Protein AF-A0A534JG27-F1 (afdb_monomer_lite)

Structure (mmCIF, N/CA/C/O backbone):
data_AF-A0A534JG27-F1
#
_entry.id   AF-A0A534JG27-F1
#
loop_
_atom_site.group_PDB
_atom_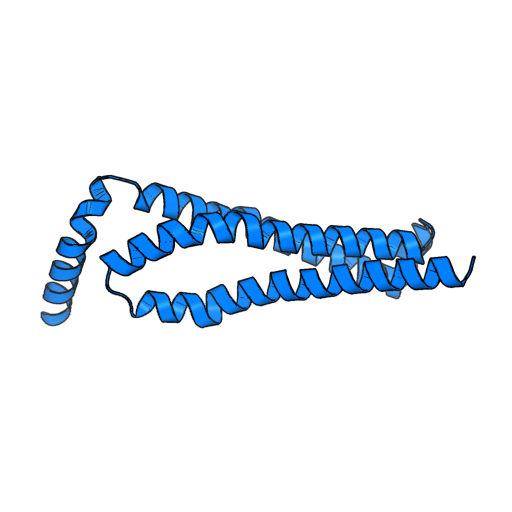site.id
_atom_site.type_symbol
_atom_site.label_atom_id
_atom_site.label_alt_id
_atom_site.label_comp_id
_atom_site.label_asym_id
_atom_site.label_entity_id
_atom_site.label_seq_id
_atom_site.pdbx_PDB_ins_code
_atom_site.Cartn_x
_atom_site.Cartn_y
_atom_site.Cartn_z
_atom_site.occupancy
_atom_site.B_iso_or_equiv
_atom_site.auth_seq_id
_atom_site.auth_comp_id
_atom_site.auth_asym_id
_atom_site.auth_atom_id
_atom_site.pdbx_PDB_model_num
ATOM 1 N N . MET A 1 1 ? 14.577 -19.172 -27.204 1.00 59.44 1 MET A N 1
ATOM 2 C CA . MET A 1 1 ? 14.878 -18.089 -26.232 1.00 59.44 1 MET A CA 1
ATOM 3 C C . MET A 1 1 ? 13.820 -16.982 -26.207 1.00 59.44 1 MET A C 1
ATOM 5 O O . MET A 1 1 ? 13.526 -16.505 -25.123 1.00 59.44 1 MET A O 1
ATOM 9 N N . VAL A 1 2 ? 13.202 -16.617 -27.341 1.00 63.44 2 VAL A N 1
ATOM 10 C CA . VAL A 1 2 ? 12.158 -15.565 -27.422 1.00 63.44 2 VAL A CA 1
ATOM 11 C C . VAL A 1 2 ? 10.860 -15.921 -26.670 1.00 63.44 2 VAL A C 1
ATOM 13 O O . VAL A 1 2 ? 10.262 -15.069 -26.019 1.00 63.44 2 VAL A O 1
ATOM 16 N N . GLU A 1 3 ? 10.436 -17.186 -26.690 1.00 66.19 3 GLU A N 1
ATOM 17 C CA . GLU A 1 3 ? 9.209 -17.620 -25.996 1.00 66.19 3 GLU A CA 1
ATOM 18 C C . GLU A 1 3 ? 9.341 -17.564 -24.470 1.00 66.19 3 GLU A C 1
ATOM 20 O O . GLU A 1 3 ? 8.463 -17.044 -23.783 1.00 66.19 3 GLU A O 1
ATOM 25 N N . ALA A 1 4 ? 10.479 -18.018 -23.934 1.00 69.88 4 ALA A N 1
ATOM 26 C CA . ALA A 1 4 ? 10.761 -17.950 -22.502 1.00 69.88 4 ALA A CA 1
ATOM 27 C C . ALA A 1 4 ? 10.754 -16.497 -21.997 1.00 69.88 4 ALA A C 1
ATOM 29 O O . ALA A 1 4 ? 10.222 -16.228 -20.920 1.00 69.88 4 ALA A O 1
ATOM 30 N N . SER A 1 5 ? 11.263 -15.543 -22.789 1.00 81.31 5 SER A N 1
ATOM 31 C CA . SER A 1 5 ? 11.246 -14.132 -22.395 1.00 81.31 5 SER A CA 1
ATOM 32 C C . SER A 1 5 ? 9.863 -13.493 -22.401 1.00 81.31 5 SER A C 1
ATOM 34 O O . SER A 1 5 ? 9.566 -12.641 -21.557 1.00 81.31 5 SER A O 1
ATOM 36 N N . LEU A 1 6 ? 8.989 -13.935 -23.306 1.00 85.12 6 LEU A N 1
ATOM 37 C CA . LEU A 1 6 ? 7.594 -13.501 -23.335 1.00 85.12 6 LEU A CA 1
ATOM 38 C C . LEU A 1 6 ? 6.825 -14.020 -22.117 1.00 85.12 6 LEU A C 1
ATOM 40 O O . LEU A 1 6 ? 6.124 -13.244 -21.468 1.00 85.12 6 LEU A O 1
ATOM 44 N N . ILE A 1 7 ? 7.007 -15.295 -21.760 1.00 91.00 7 ILE A N 1
ATOM 45 C CA . ILE A 1 7 ? 6.349 -15.907 -20.597 1.00 91.00 7 ILE A CA 1
ATOM 46 C C . ILE A 1 7 ? 6.784 -15.210 -19.304 1.00 91.00 7 ILE A C 1
ATOM 48 O O . ILE A 1 7 ? 5.934 -14.819 -18.507 1.00 91.00 7 ILE A O 1
ATOM 52 N N . ILE A 1 8 ? 8.088 -14.984 -19.110 1.00 90.75 8 ILE A N 1
ATOM 53 C CA . ILE A 1 8 ? 8.602 -14.310 -17.907 1.00 90.75 8 ILE A CA 1
ATOM 54 C C . ILE A 1 8 ? 8.038 -12.889 -17.798 1.00 90.75 8 ILE A C 1
ATOM 56 O O . ILE A 1 8 ? 7.526 -12.502 -16.747 1.00 90.75 8 ILE A O 1
ATOM 60 N N . THR A 1 9 ? 8.059 -12.127 -18.895 1.00 91.56 9 THR A N 1
ATOM 61 C CA . THR A 1 9 ? 7.503 -10.766 -18.927 1.00 91.56 9 THR A CA 1
ATOM 62 C C . THR A 1 9 ? 6.013 -10.760 -18.589 1.00 91.56 9 THR A C 1
ATOM 64 O O . THR A 1 9 ? 5.558 -9.908 -17.825 1.00 91.56 9 THR A O 1
ATOM 67 N N . LEU A 1 10 ? 5.249 -11.710 -19.135 1.00 94.38 10 LEU A N 1
ATOM 68 C CA . LEU A 1 10 ? 3.819 -11.843 -18.872 1.00 94.38 10 LEU A CA 1
ATOM 69 C C . LEU A 1 10 ? 3.547 -12.144 -17.395 1.00 94.38 10 LEU A C 1
ATOM 71 O O . LEU A 1 10 ? 2.702 -11.489 -16.791 1.00 94.38 10 LEU A O 1
ATOM 75 N N . VAL A 1 11 ? 4.288 -13.083 -16.804 1.00 95.81 11 VAL A N 1
ATOM 76 C CA . VAL A 1 11 ? 4.149 -13.463 -15.391 1.00 95.81 11 VAL A CA 1
ATOM 77 C C . VAL A 1 11 ? 4.473 -12.288 -14.467 1.00 95.81 11 VAL A C 1
ATOM 79 O O . VAL A 1 11 ? 3.691 -11.978 -13.569 1.00 95.81 11 VAL A O 1
ATOM 82 N N . LEU A 1 12 ? 5.585 -11.586 -14.709 1.00 95.62 12 LEU A N 1
ATOM 83 C CA . LEU A 1 12 ? 5.978 -10.423 -13.907 1.00 95.62 12 LEU A CA 1
ATOM 84 C C . LEU A 1 12 ? 4.943 -9.294 -14.002 1.00 95.62 12 LEU A C 1
ATOM 86 O O . LEU A 1 12 ? 4.576 -8.707 -12.984 1.00 95.62 12 LEU A O 1
ATOM 90 N N . ARG A 1 13 ? 4.422 -9.022 -15.207 1.00 95.88 13 ARG A N 1
ATOM 91 C CA . ARG A 1 13 ? 3.341 -8.045 -15.416 1.00 95.88 13 ARG A CA 1
ATOM 92 C C . ARG A 1 13 ? 2.068 -8.448 -14.691 1.00 95.88 13 ARG A C 1
ATOM 94 O O . ARG A 1 13 ? 1.483 -7.616 -14.004 1.00 95.88 13 ARG A O 1
ATOM 101 N N . PHE A 1 14 ? 1.656 -9.704 -14.835 1.00 97.69 14 PHE A N 1
ATOM 102 C CA . PHE A 1 14 ? 0.458 -10.225 -14.194 1.00 97.69 14 PHE A CA 1
ATOM 103 C C . PHE A 1 14 ? 0.528 -10.029 -12.680 1.00 97.69 14 PHE A C 1
ATOM 105 O O . PHE A 1 14 ? -0.361 -9.402 -12.108 1.00 97.69 14 PHE A O 1
ATOM 112 N N . PHE A 1 15 ? 1.612 -10.469 -12.037 1.00 98.19 15 PHE A N 1
ATOM 113 C CA . PHE A 1 15 ? 1.751 -10.311 -10.594 1.00 98.19 15 PHE A CA 1
ATOM 114 C C . PHE A 1 15 ? 1.865 -8.847 -10.165 1.00 98.19 15 PHE A C 1
ATOM 116 O O . PHE A 1 15 ? 1.186 -8.458 -9.217 1.00 98.19 15 PHE A O 1
ATOM 123 N N . HIS A 1 16 ? 2.639 -8.014 -10.868 1.00 97.69 16 HIS A N 1
ATOM 124 C CA . HIS A 1 16 ? 2.716 -6.582 -10.564 1.00 97.69 16 HIS A CA 1
ATOM 125 C C . HIS A 1 16 ? 1.326 -5.924 -10.563 1.00 97.69 16 HIS A C 1
ATOM 127 O O . HIS A 1 16 ? 0.971 -5.221 -9.618 1.00 97.69 16 HIS A O 1
ATOM 133 N N . ILE A 1 17 ? 0.513 -6.205 -11.586 1.00 97.94 17 ILE A N 1
ATOM 134 C CA . ILE A 1 17 ? -0.834 -5.641 -11.729 1.00 97.94 17 ILE A CA 1
ATOM 135 C C . ILE A 1 17 ? -1.783 -6.206 -10.670 1.00 97.94 17 ILE A C 1
ATOM 137 O O . ILE A 1 17 ? -2.482 -5.440 -10.012 1.00 97.94 17 ILE A O 1
ATOM 141 N N . VAL A 1 18 ? -1.806 -7.526 -10.470 1.00 98.44 18 VAL A N 1
ATOM 142 C CA . VAL A 1 18 ? -2.705 -8.176 -9.501 1.00 98.44 18 VAL A CA 1
ATOM 143 C C . VAL A 1 18 ? -2.424 -7.695 -8.080 1.00 98.44 18 VAL A C 1
ATOM 145 O O . VAL A 1 18 ? -3.360 -7.346 -7.359 1.00 98.44 18 VAL A O 1
ATOM 148 N N . PHE A 1 19 ? -1.154 -7.609 -7.680 1.00 98.56 19 PHE A N 1
ATOM 149 C CA . PHE A 1 19 ? -0.802 -7.067 -6.370 1.00 98.56 19 PHE A CA 1
ATOM 150 C C . PHE A 1 19 ? -1.097 -5.568 -6.270 1.00 98.56 19 PHE A C 1
ATOM 152 O O . PHE A 1 19 ? -1.566 -5.127 -5.220 1.00 98.56 19 PHE A O 1
ATOM 159 N N . GLY A 1 20 ? -0.927 -4.804 -7.355 1.00 98.06 20 GLY A N 1
ATOM 160 C CA . GLY A 1 20 ? -1.295 -3.388 -7.390 1.00 98.06 20 GLY A CA 1
ATOM 161 C C . GLY A 1 20 ? -2.795 -3.175 -7.174 1.00 98.06 20 GLY A C 1
ATOM 162 O O . GLY A 1 20 ? -3.198 -2.340 -6.362 1.00 98.06 20 GLY A O 1
ATOM 163 N N . ILE A 1 21 ? -3.628 -3.990 -7.829 1.00 98.31 21 ILE A N 1
ATOM 164 C CA . ILE A 1 21 ? -5.083 -4.012 -7.625 1.00 98.31 21 ILE A CA 1
ATOM 165 C C . ILE A 1 21 ? -5.411 -4.408 -6.185 1.00 98.31 21 ILE A C 1
ATOM 167 O O . ILE A 1 21 ? -6.239 -3.758 -5.553 1.00 98.31 21 ILE A O 1
ATOM 171 N N . ALA A 1 22 ? -4.762 -5.440 -5.643 1.00 98.12 22 ALA A N 1
ATOM 172 C CA . ALA A 1 22 ? -4.980 -5.877 -4.267 1.00 98.12 22 ALA A CA 1
ATOM 173 C C . ALA A 1 22 ? -4.627 -4.785 -3.245 1.00 98.12 22 ALA A C 1
ATOM 175 O O . ALA A 1 22 ? -5.392 -4.558 -2.307 1.00 98.12 22 ALA A O 1
ATOM 176 N N . TRP A 1 23 ? -3.507 -4.085 -3.443 1.00 98.06 23 TRP A N 1
ATOM 177 C CA . TRP A 1 23 ? -3.049 -3.019 -2.559 1.00 98.06 23 TRP A CA 1
ATOM 178 C C . TRP A 1 23 ? -4.010 -1.827 -2.579 1.00 98.06 23 TRP A C 1
ATOM 180 O O . TRP A 1 23 ? -4.594 -1.485 -1.547 1.00 98.06 23 TRP A O 1
ATOM 190 N N . ILE A 1 24 ? -4.228 -1.220 -3.750 1.00 97.06 24 ILE A N 1
ATOM 191 C CA . ILE A 1 24 ? -5.104 -0.046 -3.876 1.00 97.06 24 ILE A CA 1
ATOM 192 C C . ILE A 1 24 ? -6.557 -0.417 -3.567 1.00 97.06 24 ILE A C 1
ATOM 194 O O . ILE A 1 24 ? -7.251 0.319 -2.865 1.00 97.06 24 ILE A O 1
ATOM 198 N N . GLY A 1 25 ? -7.009 -1.587 -4.013 1.00 97.31 25 GLY A N 1
ATOM 199 C CA . GLY A 1 25 ? -8.344 -2.108 -3.739 1.00 97.31 25 GLY A CA 1
ATOM 200 C C . GLY A 1 25 ? -8.612 -2.272 -2.246 1.00 97.31 25 GLY A C 1
ATOM 201 O O . GLY A 1 25 ? -9.664 -1.849 -1.771 1.00 97.31 25 GLY A O 1
ATOM 202 N N . ALA A 1 26 ? -7.656 -2.794 -1.474 1.00 95.75 26 ALA A N 1
ATOM 203 C CA . ALA A 1 26 ? -7.800 -2.911 -0.026 1.00 95.75 26 ALA A CA 1
ATOM 204 C C . ALA A 1 26 ? -7.849 -1.547 0.680 1.00 95.75 26 ALA A C 1
ATOM 206 O O . ALA A 1 26 ? -8.654 -1.369 1.597 1.00 95.75 26 ALA A O 1
ATOM 207 N N . VAL A 1 27 ? -7.059 -0.562 0.231 1.00 95.12 27 VAL A N 1
ATOM 208 C CA . VAL A 1 27 ? -7.134 0.817 0.750 1.00 95.12 27 VAL A CA 1
ATOM 209 C C . VAL A 1 27 ? -8.518 1.415 0.484 1.00 95.12 27 VAL A C 1
ATOM 211 O O . VAL A 1 27 ? -9.177 1.906 1.405 1.00 95.12 27 VAL A O 1
ATOM 214 N N . MET A 1 28 ? -8.991 1.326 -0.761 1.00 96.38 28 MET A N 1
ATOM 215 C CA . MET A 1 28 ? -10.287 1.873 -1.164 1.00 96.38 28 MET A CA 1
ATOM 216 C C . MET A 1 28 ? -11.451 1.158 -0.480 1.00 96.38 28 MET A C 1
ATOM 218 O O . MET A 1 28 ? -12.397 1.811 -0.043 1.00 96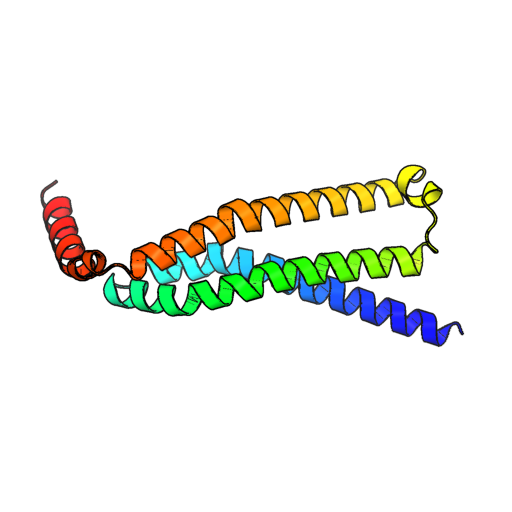.38 28 MET A O 1
ATOM 222 N N . TYR A 1 29 ? -11.373 -0.160 -0.306 1.00 95.62 29 TYR A N 1
ATOM 223 C CA . TYR A 1 29 ? -12.348 -0.926 0.462 1.00 95.62 29 TYR A CA 1
ATOM 224 C C . TYR A 1 29 ? -12.358 -0.512 1.940 1.00 95.62 29 TYR A C 1
ATOM 226 O O . TYR A 1 29 ? -13.427 -0.297 2.516 1.00 95.62 29 TYR A O 1
ATOM 234 N N . GLY A 1 30 ? -11.183 -0.326 2.548 1.00 93.12 30 GLY A N 1
ATOM 235 C CA . GLY A 1 30 ? -11.047 0.119 3.934 1.00 93.12 30 GLY A CA 1
ATOM 236 C C . GLY A 1 30 ? -11.718 1.472 4.191 1.00 93.12 30 GLY A C 1
ATOM 237 O O . GLY A 1 30 ? -12.540 1.613 5.100 1.00 93.12 30 GLY A O 1
ATOM 238 N N . VAL A 1 31 ? -11.416 2.471 3.360 1.00 91.12 31 VAL A N 1
ATOM 239 C CA . VAL A 1 31 ? -11.941 3.838 3.524 1.00 91.12 31 VAL A CA 1
ATOM 240 C C . VAL A 1 31 ? -13.379 3.966 3.010 1.00 91.12 31 VAL A C 1
ATOM 242 O O . VAL A 1 31 ? -14.207 4.646 3.619 1.00 91.12 31 VAL A O 1
ATOM 245 N N . GLY A 1 32 ? -13.683 3.315 1.889 1.00 93.50 32 GLY A N 1
ATOM 246 C CA . GLY A 1 32 ? -14.957 3.410 1.187 1.00 93.50 32 GLY A CA 1
ATOM 247 C C . GLY A 1 32 ? -16.065 2.575 1.821 1.00 93.50 32 GLY A C 1
ATOM 248 O O . GLY A 1 32 ? -17.179 3.063 2.010 1.00 93.50 32 GLY A O 1
ATOM 249 N N . VAL A 1 33 ? -15.773 1.332 2.187 1.00 95.06 33 VAL A N 1
ATOM 250 C CA . VAL A 1 33 ? -16.793 0.367 2.614 1.00 95.06 33 VAL A CA 1
ATOM 251 C C . VAL A 1 33 ? -16.681 0.097 4.106 1.00 95.06 33 VAL A C 1
ATOM 253 O O . VAL A 1 33 ? -17.620 0.373 4.855 1.00 95.06 33 VAL A O 1
ATOM 256 N N . MET A 1 34 ? -15.518 -0.373 4.558 1.00 93.69 34 MET A N 1
ATOM 257 C CA . MET A 1 34 ? -15.326 -0.847 5.930 1.00 93.69 34 MET A CA 1
ATOM 258 C C . MET A 1 34 ? -15.594 0.254 6.960 1.00 93.69 34 MET A C 1
ATOM 260 O O . MET A 1 34 ? -16.357 0.043 7.900 1.00 93.69 34 MET A O 1
ATOM 264 N N . ARG A 1 35 ? -15.055 1.464 6.755 1.00 91.12 35 ARG A N 1
ATOM 265 C CA . ARG A 1 35 ? -15.302 2.610 7.647 1.00 91.12 35 ARG A CA 1
ATOM 266 C C . ARG A 1 35 ? -16.796 2.903 7.831 1.00 91.12 35 ARG A C 1
ATOM 268 O O . ARG A 1 35 ? -17.237 3.169 8.947 1.00 91.12 35 ARG A O 1
ATOM 275 N N . ARG A 1 36 ? -17.576 2.857 6.745 1.00 92.38 36 ARG A N 1
ATOM 276 C CA . ARG A 1 36 ? -19.025 3.114 6.776 1.00 92.38 36 ARG A CA 1
ATOM 277 C C . ARG A 1 36 ? -19.781 1.979 7.464 1.00 92.38 36 ARG A C 1
ATOM 279 O O . ARG A 1 36 ? -20.689 2.252 8.242 1.00 92.38 36 ARG A O 1
ATOM 286 N N . ALA A 1 37 ? -19.399 0.731 7.197 1.00 93.38 37 ALA A N 1
ATOM 287 C CA . ALA A 1 37 ? -20.010 -0.444 7.811 1.00 93.38 37 ALA A CA 1
ATOM 288 C C . ALA 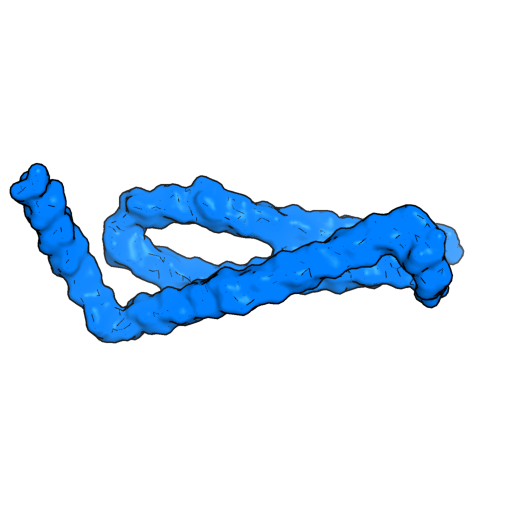A 1 37 ? -19.771 -0.480 9.329 1.00 93.38 37 ALA A C 1
ATOM 290 O O . ALA A 1 37 ? -20.727 -0.571 10.096 1.00 93.38 37 ALA A O 1
ATOM 291 N N . LEU A 1 38 ? -18.519 -0.301 9.767 1.00 92.06 38 LEU A N 1
ATOM 292 C CA . LEU A 1 38 ? -18.158 -0.254 11.188 1.00 92.06 38 LEU A CA 1
ATOM 293 C C . LEU A 1 38 ? -18.896 0.869 11.923 1.00 92.06 38 LEU A C 1
ATOM 295 O O . LEU A 1 38 ? -19.343 0.671 13.049 1.00 92.06 38 LEU A O 1
ATOM 299 N N . GLY A 1 39 ? -19.080 2.027 11.278 1.00 89.25 39 GLY A N 1
ATOM 300 C CA . GLY A 1 39 ? -19.799 3.169 11.845 1.00 89.25 39 GLY A CA 1
ATOM 301 C C . GLY A 1 39 ? -21.250 2.878 12.248 1.00 89.25 39 GLY A C 1
ATOM 302 O O . GLY A 1 39 ? -21.764 3.550 13.140 1.00 89.25 39 GLY A O 1
ATOM 303 N N . LYS A 1 40 ? -21.886 1.865 11.644 1.00 90.88 40 LYS A N 1
ATOM 304 C CA . LYS A 1 40 ? -23.270 1.456 11.934 1.00 90.88 40 LYS A CA 1
ATOM 305 C C . LYS A 1 40 ? -23.384 0.377 13.016 1.00 90.88 40 LYS A C 1
ATOM 307 O O . LYS A 1 40 ? -24.487 0.104 13.472 1.00 90.88 40 LYS A O 1
ATOM 312 N N . MET A 1 41 ? -22.273 -0.239 13.416 1.00 89.81 41 MET A N 1
ATOM 313 C CA . MET A 1 41 ? -22.259 -1.277 14.450 1.00 89.81 41 MET A CA 1
ATOM 314 C C . MET A 1 41 ? -22.332 -0.664 15.848 1.00 89.81 41 MET A C 1
ATOM 316 O O . MET A 1 41 ? -21.798 0.431 16.074 1.00 89.81 41 MET A O 1
ATOM 320 N N . ASP A 1 42 ? -22.927 -1.397 16.791 1.00 87.75 42 ASP A N 1
ATOM 321 C CA . ASP A 1 42 ? -22.803 -1.095 18.215 1.00 87.75 42 ASP A CA 1
ATOM 322 C C . ASP A 1 42 ? -21.335 -1.197 18.672 1.00 87.75 42 ASP A C 1
ATOM 324 O O . ASP A 1 42 ? -20.475 -1.768 17.992 1.00 87.75 42 ASP A O 1
ATOM 328 N N . ALA A 1 43 ? -21.028 -0.595 19.821 1.00 83.31 43 ALA A N 1
ATOM 329 C CA . ALA A 1 43 ? -19.653 -0.456 20.289 1.00 83.31 43 ALA A CA 1
ATOM 330 C C . ALA A 1 43 ? -18.968 -1.808 20.563 1.00 83.31 43 ALA A C 1
ATOM 332 O O . ALA A 1 43 ? -17.782 -1.957 20.256 1.00 83.31 43 ALA A O 1
ATOM 333 N N . ALA A 1 44 ? -19.701 -2.792 21.093 1.00 85.75 44 ALA A N 1
ATOM 334 C CA . ALA A 1 44 ? -19.150 -4.102 21.426 1.00 85.75 44 ALA A CA 1
ATOM 335 C C . ALA A 1 44 ? -18.835 -4.901 20.153 1.00 85.75 44 ALA A C 1
ATOM 337 O O . ALA A 1 44 ? -17.708 -5.374 19.981 1.00 85.75 44 ALA A O 1
ATOM 338 N N . THR A 1 45 ? -19.777 -4.953 19.209 1.00 88.75 45 THR A N 1
ATOM 339 C CA . THR A 1 45 ? -19.591 -5.624 17.914 1.00 88.75 45 THR A CA 1
ATOM 340 C C . THR A 1 45 ? -18.472 -4.980 17.099 1.00 88.75 45 THR A C 1
ATOM 342 O O . THR A 1 45 ? -17.646 -5.676 16.502 1.00 88.75 45 THR A O 1
ATOM 345 N N . ARG A 1 46 ? -18.386 -3.643 17.100 1.00 90.06 46 ARG A N 1
ATOM 346 C CA . ARG A 1 46 ? -17.316 -2.909 16.409 1.00 90.06 46 ARG A CA 1
ATOM 347 C C . ARG A 1 46 ? -15.942 -3.248 16.980 1.00 90.06 46 ARG A C 1
ATOM 349 O O . ARG A 1 46 ? -15.023 -3.507 16.207 1.00 90.06 46 ARG A O 1
ATOM 356 N N . LYS A 1 47 ? -15.806 -3.265 18.311 1.00 89.56 47 LYS A N 1
ATOM 357 C CA . LYS A 1 47 ? -14.560 -3.621 19.007 1.00 89.56 47 LYS A CA 1
ATOM 358 C C . LYS A 1 47 ? -14.094 -5.020 18.615 1.00 89.56 47 LYS A C 1
ATOM 360 O O . LYS A 1 47 ? -12.956 -5.174 18.179 1.00 89.56 47 LYS A O 1
ATOM 365 N N . GLU A 1 48 ? -14.974 -6.013 18.717 1.00 91.62 48 GLU A N 1
ATOM 366 C CA . GLU A 1 48 ? -14.639 -7.402 18.384 1.00 91.62 48 GLU A CA 1
ATOM 367 C C . GLU A 1 48 ? -14.266 -7.560 16.904 1.00 91.62 48 GLU A C 1
ATOM 369 O O . GLU A 1 48 ? -13.266 -8.194 16.563 1.00 91.62 48 GLU A O 1
ATOM 374 N N . THR A 1 49 ? -15.007 -6.894 16.015 1.00 93.88 49 THR A N 1
ATOM 375 C CA . THR A 1 49 ? -14.705 -6.885 14.578 1.00 93.88 49 THR A CA 1
ATOM 376 C C . THR A 1 49 ? -13.321 -6.292 14.307 1.00 93.88 49 THR A C 1
ATOM 378 O O . THR A 1 49 ? -12.522 -6.886 13.583 1.00 93.88 49 THR A O 1
ATOM 381 N N . MET A 1 50 ? -12.996 -5.144 14.912 1.00 93.50 50 MET A N 1
ATOM 382 C CA . MET A 1 50 ? -11.695 -4.493 14.736 1.00 93.50 50 MET A CA 1
ATOM 383 C C . MET A 1 50 ? -10.538 -5.345 15.270 1.00 93.50 50 MET A C 1
ATOM 385 O O . MET A 1 50 ? -9.507 -5.422 14.603 1.00 93.50 50 MET A O 1
ATOM 389 N N . LYS A 1 51 ? -10.706 -6.037 16.407 1.00 93.81 51 LYS A N 1
ATOM 390 C CA . LYS A 1 51 ? -9.684 -6.949 16.954 1.00 93.81 51 LYS A CA 1
ATOM 391 C C . LYS A 1 51 ? -9.307 -8.069 15.990 1.00 93.81 51 LYS A C 1
ATOM 393 O O . LYS A 1 51 ? -8.137 -8.424 15.898 1.00 93.81 51 LYS A O 1
ATOM 398 N N . ARG A 1 52 ? -10.284 -8.607 15.258 1.00 94.19 52 ARG A N 1
ATOM 399 C CA . ARG A 1 52 ? -10.050 -9.663 14.261 1.00 94.19 52 ARG A CA 1
ATOM 400 C C . ARG A 1 52 ? -9.508 -9.110 12.949 1.00 94.19 52 ARG A C 1
ATOM 402 O O . ARG A 1 52 ? -8.676 -9.745 12.310 1.00 94.19 52 ARG A O 1
ATOM 409 N N . LEU A 1 53 ? -9.968 -7.926 12.549 1.00 93.81 53 LEU A N 1
ATOM 410 C CA . LEU A 1 53 ? -9.649 -7.351 11.246 1.00 93.81 53 LEU A CA 1
ATOM 411 C C . LEU A 1 53 ? -8.266 -6.687 11.200 1.00 93.81 53 LEU A C 1
ATOM 413 O O . LEU A 1 53 ? -7.556 -6.844 10.208 1.00 93.81 53 LEU A O 1
ATOM 417 N N . ILE A 1 54 ? -7.868 -5.956 12.248 1.00 94.44 54 ILE A N 1
ATOM 418 C CA . ILE A 1 54 ? -6.598 -5.210 12.266 1.00 94.44 54 ILE A CA 1
ATOM 419 C C . ILE A 1 54 ? -5.384 -6.119 11.996 1.00 94.44 54 ILE A C 1
ATOM 421 O O . ILE A 1 54 ? -4.604 -5.769 11.109 1.00 94.44 54 ILE A O 1
ATOM 425 N N . PRO A 1 55 ? -5.226 -7.293 12.643 1.00 94.62 55 PRO A N 1
ATOM 426 C CA . PRO A 1 55 ? -4.092 -8.184 12.377 1.00 94.62 55 PRO A CA 1
ATOM 427 C C . PRO A 1 55 ? -4.032 -8.692 10.931 1.00 94.62 55 PRO A C 1
ATOM 429 O O . PRO A 1 55 ? -2.949 -8.925 10.393 1.00 94.62 55 PRO A O 1
ATOM 432 N N . VAL A 1 56 ? -5.191 -8.861 10.285 1.00 95.19 56 VAL A N 1
ATOM 433 C CA . VAL A 1 56 ? -5.270 -9.269 8.875 1.00 95.19 56 VAL A CA 1
ATOM 434 C C . VAL A 1 56 ? -4.800 -8.129 7.978 1.00 95.19 56 VAL A C 1
ATOM 436 O O . VAL A 1 56 ? -3.941 -8.336 7.122 1.00 95.19 56 VAL A O 1
ATOM 439 N N . VAL A 1 57 ? -5.311 -6.916 8.205 1.00 93.25 57 VAL A N 1
ATOM 440 C CA . VAL A 1 57 ? -4.919 -5.715 7.450 1.00 93.25 57 VAL A CA 1
ATOM 441 C C . VAL A 1 57 ? -3.427 -5.427 7.612 1.00 93.25 57 VAL A C 1
ATOM 443 O O . VAL A 1 57 ? -2.761 -5.098 6.632 1.00 93.25 57 VAL A O 1
ATOM 446 N N . GLU A 1 58 ? -2.890 -5.616 8.817 1.00 93.81 58 GLU A N 1
ATOM 447 C CA . GLU A 1 58 ? -1.478 -5.410 9.137 1.00 93.81 58 GLU A CA 1
ATOM 448 C C . GLU A 1 58 ? -0.529 -6.268 8.295 1.00 93.81 58 GLU A C 1
ATOM 450 O O . GLU A 1 58 ? 0.581 -5.841 7.991 1.00 93.81 58 GLU A O 1
ATOM 455 N N . ARG A 1 59 ? -0.960 -7.464 7.888 1.00 94.50 59 ARG A N 1
ATOM 456 C CA . ARG A 1 59 ? -0.160 -8.360 7.044 1.00 94.50 59 ARG A CA 1
ATOM 457 C C . ARG A 1 59 ? -0.479 -8.174 5.567 1.00 94.50 59 ARG A C 1
ATOM 459 O O . ARG A 1 59 ? 0.425 -8.084 4.740 1.00 94.50 59 ARG A O 1
ATOM 466 N N . TYR A 1 60 ? -1.765 -8.105 5.239 1.00 96.31 60 TYR A N 1
ATOM 467 C CA . TYR A 1 60 ? -2.235 -8.093 3.859 1.00 96.31 60 TYR A CA 1
ATOM 468 C C . TYR A 1 60 ? -1.876 -6.796 3.129 1.00 96.31 60 TYR A C 1
ATOM 470 O O . TYR A 1 60 ? -1.401 -6.839 1.992 1.00 96.31 60 TYR A O 1
ATOM 478 N N . LEU A 1 61 ? -2.077 -5.638 3.768 1.00 95.69 61 LEU A N 1
ATOM 479 C CA . LEU A 1 61 ? -1.860 -4.345 3.118 1.00 95.69 61 LEU A CA 1
ATOM 480 C C . LEU A 1 61 ? -0.372 -4.113 2.809 1.00 95.69 61 LEU A C 1
ATOM 482 O O . LEU A 1 61 ? -0.055 -3.836 1.653 1.00 95.69 61 LEU A O 1
ATOM 486 N N . PRO A 1 62 ? 0.565 -4.292 3.764 1.00 96.44 62 PRO A N 1
ATOM 487 C CA . PRO A 1 62 ? 1.982 -4.137 3.459 1.00 96.44 62 PRO A CA 1
ATOM 488 C C . PRO A 1 62 ? 2.505 -5.230 2.533 1.00 96.44 62 PRO A C 1
ATOM 490 O O . PRO A 1 62 ? 3.312 -4.939 1.657 1.00 96.44 62 PRO A O 1
ATOM 493 N N . GLY A 1 63 ? 2.026 -6.469 2.693 1.00 97.38 63 GLY A N 1
ATOM 494 C CA . GLY A 1 63 ? 2.416 -7.586 1.837 1.00 97.38 63 GLY A CA 1
ATOM 495 C C . GLY A 1 63 ? 2.062 -7.333 0.373 1.00 97.38 63 GLY A C 1
ATOM 496 O O . GLY A 1 63 ? 2.931 -7.400 -0.489 1.00 97.38 63 GLY A O 1
ATOM 497 N N . SER A 1 64 ? 0.810 -6.966 0.084 1.00 98.00 64 SER A N 1
ATOM 498 C CA . SER A 1 64 ? 0.374 -6.655 -1.287 1.00 98.00 64 SER A CA 1
ATOM 499 C C . SER A 1 64 ? 1.129 -5.466 -1.892 1.00 98.00 64 SER A C 1
ATOM 501 O O . SER A 1 64 ? 1.562 -5.533 -3.044 1.00 98.00 64 SER A O 1
ATOM 503 N N . ALA A 1 65 ? 1.375 -4.412 -1.113 1.00 98.00 65 ALA A N 1
ATOM 504 C CA . ALA A 1 65 ? 2.170 -3.269 -1.553 1.00 98.00 65 ALA A CA 1
ATOM 505 C C . ALA A 1 65 ? 3.622 -3.648 -1.881 1.00 98.00 65 ALA A C 1
ATOM 507 O O . ALA A 1 65 ? 4.125 -3.327 -2.960 1.00 98.00 65 ALA A O 1
ATOM 508 N N . ALA A 1 66 ? 4.279 -4.385 -0.981 1.00 98.06 66 ALA A N 1
ATOM 509 C CA . ALA A 1 66 ? 5.647 -4.849 -1.169 1.00 98.06 66 ALA A CA 1
ATOM 510 C C . ALA A 1 66 ? 5.763 -5.737 -2.413 1.00 98.06 66 ALA A C 1
ATOM 512 O O . ALA A 1 66 ? 6.640 -5.503 -3.242 1.00 98.06 66 ALA A O 1
ATOM 513 N N . MET A 1 67 ? 4.843 -6.690 -2.604 1.00 98.31 67 MET A N 1
ATOM 514 C CA . MET A 1 67 ? 4.843 -7.545 -3.794 1.00 98.31 67 MET A CA 1
ATOM 515 C C . MET A 1 67 ? 4.637 -6.737 -5.079 1.00 98.31 67 MET A C 1
ATOM 517 O O . MET A 1 67 ? 5.333 -6.983 -6.061 1.00 98.31 67 MET A O 1
ATOM 521 N N . THR A 1 68 ? 3.756 -5.730 -5.069 1.00 98.38 68 THR A N 1
ATOM 522 C CA . THR A 1 68 ? 3.586 -4.810 -6.209 1.00 98.38 68 THR A CA 1
ATOM 523 C C . THR A 1 68 ? 4.919 -4.173 -6.590 1.00 98.38 68 THR A C 1
ATOM 525 O O . THR A 1 68 ? 5.331 -4.239 -7.746 1.00 98.38 68 THR A O 1
ATOM 528 N N . ILE A 1 69 ? 5.626 -3.593 -5.617 1.00 97.75 69 ILE A N 1
ATOM 529 C CA . ILE A 1 69 ? 6.900 -2.903 -5.849 1.00 97.75 69 ILE A CA 1
ATOM 530 C C . ILE A 1 69 ? 7.972 -3.892 -6.320 1.00 97.75 69 ILE A C 1
ATOM 532 O O . ILE A 1 69 ? 8.631 -3.633 -7.324 1.00 97.75 69 ILE A O 1
ATOM 536 N N . ILE A 1 70 ? 8.106 -5.045 -5.657 1.00 97.88 70 ILE A N 1
ATOM 537 C CA . ILE A 1 70 ? 9.092 -6.081 -6.000 1.0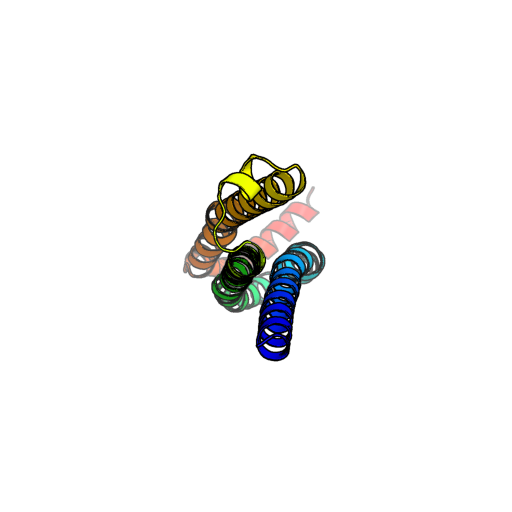0 97.88 70 ILE A CA 1
ATOM 538 C C . ILE A 1 70 ? 8.898 -6.559 -7.441 1.00 97.88 70 ILE A C 1
ATOM 540 O O . ILE A 1 70 ? 9.854 -6.556 -8.215 1.00 97.88 70 ILE A O 1
ATOM 544 N N . PHE A 1 71 ? 7.673 -6.920 -7.834 1.00 97.56 71 PHE A N 1
ATOM 545 C CA . PHE A 1 71 ? 7.405 -7.369 -9.202 1.00 97.56 71 PHE A CA 1
ATOM 546 C C . PHE A 1 71 ? 7.574 -6.252 -10.234 1.00 97.56 71 PHE A C 1
ATOM 548 O O . PHE A 1 71 ? 8.018 -6.526 -11.345 1.00 97.56 71 PHE A O 1
ATOM 555 N N . GLY A 1 72 ? 7.279 -4.999 -9.876 1.00 94.81 72 GLY A N 1
ATOM 556 C CA . GLY A 1 72 ? 7.502 -3.847 -10.753 1.00 94.81 72 GLY A CA 1
ATOM 557 C C . GLY A 1 72 ? 8.986 -3.590 -11.008 1.00 94.81 72 GLY A C 1
ATOM 558 O O . GLY A 1 72 ? 9.399 -3.415 -12.154 1.00 94.81 72 GLY A O 1
ATOM 559 N N . VAL A 1 73 ? 9.804 -3.643 -9.953 1.00 93.62 73 VAL A N 1
ATOM 560 C CA . VAL A 1 73 ? 11.264 -3.535 -10.058 1.00 93.62 73 VAL A CA 1
ATOM 561 C C . VAL A 1 73 ? 11.824 -4.712 -10.853 1.00 93.62 73 VAL A C 1
ATOM 563 O O . VAL A 1 73 ? 12.566 -4.495 -11.804 1.00 93.62 73 VAL A O 1
ATOM 566 N N . ALA A 1 74 ? 11.426 -5.947 -10.537 1.00 93.38 74 ALA A N 1
ATOM 567 C CA . ALA A 1 74 ? 11.869 -7.132 -11.270 1.00 93.38 74 ALA A CA 1
ATOM 568 C C . ALA A 1 74 ? 11.508 -7.059 -12.764 1.00 93.38 74 ALA A C 1
ATOM 570 O O . ALA A 1 74 ? 12.341 -7.366 -13.613 1.00 93.38 74 ALA A O 1
ATOM 571 N N . LEU A 1 75 ? 10.298 -6.593 -13.094 1.00 91.25 75 LEU A N 1
ATOM 572 C CA . LEU A 1 75 ? 9.863 -6.369 -14.472 1.00 91.25 75 LEU A CA 1
ATOM 573 C C . LEU A 1 75 ? 10.735 -5.329 -15.184 1.00 91.25 75 LEU A C 1
ATOM 575 O O . LEU A 1 75 ? 11.131 -5.554 -16.326 1.00 91.25 75 LEU A O 1
ATOM 579 N N . TYR A 1 76 ? 11.046 -4.210 -14.526 1.00 88.00 76 TYR A N 1
ATOM 580 C CA . TYR A 1 76 ? 11.928 -3.190 -15.091 1.00 88.00 76 TYR A CA 1
ATOM 581 C C . TYR A 1 76 ? 13.331 -3.743 -15.363 1.00 88.00 76 TYR A C 1
ATOM 583 O O . TYR A 1 76 ? 13.848 -3.589 -16.467 1.00 88.00 76 TYR A O 1
ATOM 591 N N . LEU A 1 77 ? 13.922 -4.431 -14.383 1.00 87.88 77 LEU A N 1
ATOM 592 C CA . LEU A 1 77 ? 15.252 -5.030 -14.512 1.00 87.88 77 LEU A CA 1
ATOM 593 C C . LEU A 1 77 ? 15.303 -6.057 -15.649 1.00 87.88 77 LEU A C 1
ATOM 595 O O . LEU A 1 77 ? 16.281 -6.102 -16.393 1.00 87.88 77 LEU A O 1
ATOM 599 N N . TYR A 1 78 ? 14.226 -6.828 -15.815 1.00 86.56 78 TYR A N 1
ATOM 600 C CA . TYR A 1 78 ? 14.089 -7.807 -16.886 1.00 86.56 78 TYR A CA 1
ATOM 601 C C . TYR A 1 78 ? 13.961 -7.163 -18.275 1.00 86.56 78 TYR A C 1
ATOM 603 O O . TYR A 1 78 ? 14.595 -7.615 -19.224 1.00 86.56 78 TYR A O 1
ATOM 611 N N . LEU A 1 79 ? 13.165 -6.095 -18.404 1.00 82.56 79 LEU A N 1
ATOM 612 C CA . LEU A 1 79 ? 12.957 -5.388 -19.675 1.00 82.56 79 LEU A CA 1
ATOM 613 C C . LEU A 1 79 ? 14.161 -4.528 -20.088 1.00 82.56 79 LEU A C 1
ATOM 615 O O . LEU A 1 79 ? 14.407 -4.354 -21.278 1.00 82.56 79 LEU A O 1
ATOM 619 N N . GLY A 1 80 ? 14.874 -3.954 -19.116 1.00 70.00 80 GLY A N 1
ATOM 620 C CA . GLY A 1 80 ? 15.884 -2.916 -19.332 1.00 70.00 80 GLY A CA 1
ATOM 621 C C . GLY A 1 80 ? 17.340 -3.374 -19.271 1.00 70.00 80 GLY A C 1
ATOM 622 O O . GLY A 1 80 ? 18.219 -2.524 -19.365 1.00 70.00 80 GLY A O 1
ATOM 623 N N . SER A 1 81 ? 17.619 -4.671 -19.080 1.00 62.88 81 SER A N 1
ATOM 624 C CA . SER A 1 81 ? 18.989 -5.217 -18.994 1.00 62.88 81 SER A CA 1
ATOM 625 C C . SER A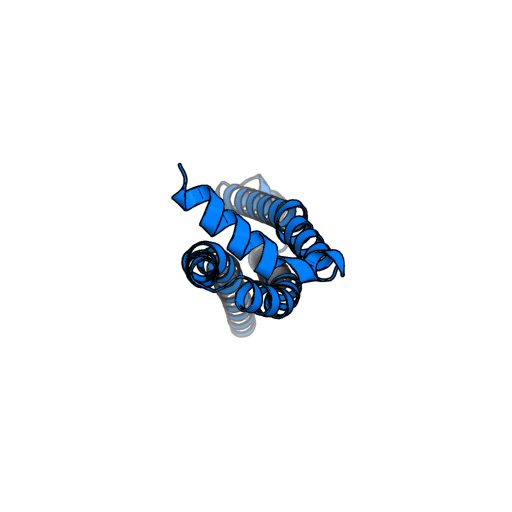 1 81 ? 19.929 -4.392 -18.090 1.00 62.88 81 SER A C 1
ATOM 627 O O . SER A 1 81 ? 21.069 -4.127 -18.455 1.00 62.88 81 SER A O 1
ATOM 629 N N . PHE A 1 82 ? 19.437 -3.955 -16.922 1.00 65.25 82 PHE A N 1
ATOM 630 C CA . PHE A 1 82 ? 20.188 -3.185 -15.914 1.00 65.25 82 PHE A CA 1
ATOM 631 C C . PHE A 1 82 ? 20.898 -1.909 -16.410 1.00 65.25 82 PHE A C 1
ATOM 633 O O . PHE A 1 82 ? 21.897 -1.520 -15.814 1.00 65.25 82 PHE A O 1
ATOM 640 N N . ASP A 1 83 ? 20.401 -1.220 -17.441 1.00 77.25 83 ASP A N 1
ATOM 641 C CA . ASP A 1 83 ? 21.042 0.015 -17.913 1.00 77.25 83 ASP A CA 1
ATOM 642 C C . ASP A 1 83 ? 20.590 1.260 -17.108 1.00 77.25 83 ASP A C 1
ATOM 644 O O . ASP A 1 83 ? 19.445 1.718 -17.257 1.00 77.25 83 ASP A O 1
ATOM 648 N N . PRO A 1 84 ? 21.459 1.865 -16.268 1.00 78.81 84 PRO A N 1
ATOM 649 C CA . PRO A 1 84 ? 21.122 3.067 -15.510 1.00 78.81 84 PRO A CA 1
ATOM 650 C C . PRO A 1 84 ? 20.991 4.298 -16.412 1.00 78.81 84 PRO A C 1
ATOM 652 O O . PRO A 1 84 ? 20.244 5.217 -16.076 1.00 78.81 84 PRO A O 1
ATOM 655 N N . VAL A 1 85 ? 21.678 4.318 -17.561 1.00 83.44 85 VAL A N 1
ATOM 656 C CA . VAL A 1 85 ? 21.642 5.426 -18.524 1.00 83.44 85 VAL A CA 1
ATOM 657 C C . VAL A 1 85 ? 20.242 5.558 -19.106 1.00 83.44 85 VAL A C 1
ATOM 659 O O . VAL A 1 85 ? 19.725 6.667 -19.208 1.00 83.44 85 VAL A O 1
ATOM 662 N N . ASN A 1 86 ? 19.569 4.442 -19.389 1.00 83.56 86 ASN A N 1
ATOM 663 C CA . ASN A 1 86 ? 18.182 4.465 -19.849 1.00 83.56 86 ASN A CA 1
ATOM 664 C C . ASN A 1 86 ? 17.209 4.955 -18.771 1.00 83.56 86 ASN A C 1
ATOM 666 O O . ASN A 1 86 ? 16.261 5.680 -19.089 1.00 83.56 86 ASN A O 1
ATOM 670 N N . LEU A 1 87 ? 17.460 4.618 -17.501 1.00 81.94 87 LEU A N 1
ATOM 671 C CA . LEU A 1 87 ? 16.607 5.027 -16.385 1.00 81.94 87 LEU A CA 1
ATOM 672 C C . LEU A 1 87 ? 16.614 6.547 -16.185 1.00 81.94 87 LEU A C 1
ATOM 674 O O . LEU A 1 87 ? 15.558 7.151 -16.015 1.00 81.94 87 LEU A O 1
ATOM 678 N N . VAL A 1 88 ? 17.794 7.174 -16.212 1.00 86.12 88 VAL A N 1
ATOM 679 C CA . VAL A 1 88 ? 17.933 8.617 -15.929 1.00 86.12 88 VAL A CA 1
ATOM 680 C C . VAL A 1 88 ? 17.983 9.484 -17.186 1.00 86.12 88 VAL A C 1
ATOM 682 O O . VAL A 1 88 ? 17.648 10.668 -17.131 1.00 86.12 88 VAL A O 1
ATOM 685 N N . GLY A 1 89 ? 18.386 8.915 -18.321 1.00 85.38 89 GLY A N 1
ATOM 686 C CA . GLY A 1 89 ? 18.590 9.627 -19.581 1.00 85.38 89 GLY A CA 1
ATOM 687 C C . GLY A 1 89 ? 17.327 9.772 -20.426 1.00 85.38 89 GLY A C 1
ATOM 688 O O . GLY A 1 89 ? 17.222 10.724 -21.196 1.00 85.38 89 GLY A O 1
ATOM 689 N N . THR A 1 90 ? 16.336 8.890 -20.261 1.00 89.44 90 THR A N 1
ATOM 690 C CA . THR A 1 90 ? 15.119 8.889 -21.092 1.00 89.44 90 THR A CA 1
ATOM 691 C C . THR A 1 90 ? 13.898 9.427 -20.346 1.00 89.44 90 THR A C 1
ATOM 693 O O . THR A 1 90 ? 13.784 9.308 -19.126 1.00 89.44 90 THR A O 1
ATOM 696 N N . ALA A 1 91 ? 12.940 10.007 -21.078 1.00 90.06 91 ALA A N 1
ATOM 697 C CA . ALA A 1 91 ? 11.669 10.448 -20.495 1.00 90.06 91 ALA A CA 1
ATOM 698 C C . ALA A 1 91 ? 10.880 9.275 -19.885 1.00 90.06 91 ALA A C 1
ATOM 700 O O . ALA A 1 91 ? 10.308 9.403 -18.804 1.00 90.06 91 ALA A O 1
ATOM 701 N N . TRP A 1 92 ? 10.901 8.116 -20.550 1.00 88.00 92 TRP A N 1
ATOM 702 C CA . TRP A 1 92 ? 10.249 6.896 -20.078 1.00 88.00 92 TRP A CA 1
ATOM 703 C C . TRP A 1 92 ? 10.861 6.376 -18.769 1.00 88.00 92 TRP A C 1
ATOM 705 O O . TRP A 1 92 ? 10.131 6.105 -17.816 1.00 88.00 92 TRP A O 1
ATOM 715 N N . GLY A 1 93 ? 12.194 6.315 -18.687 1.00 88.38 93 GLY A N 1
ATOM 716 C CA . GLY A 1 93 ? 12.906 5.923 -17.471 1.00 88.38 93 GLY A CA 1
ATOM 717 C C . GLY A 1 93 ? 12.621 6.866 -16.300 1.00 88.38 93 GLY A C 1
ATOM 718 O O . GLY A 1 93 ? 12.325 6.407 -15.197 1.00 88.38 93 GLY A O 1
ATOM 719 N N . LYS A 1 94 ? 12.589 8.182 -16.551 1.00 90.62 94 LYS A N 1
ATOM 720 C CA . LYS A 1 94 ? 12.228 9.180 -15.532 1.00 90.62 94 LYS A CA 1
ATOM 721 C C . LYS A 1 94 ? 10.811 8.979 -14.999 1.00 90.62 94 LYS A C 1
ATOM 723 O O . LYS A 1 94 ? 10.626 9.028 -13.789 1.00 90.62 94 LYS A O 1
ATOM 728 N N . ILE A 1 95 ? 9.830 8.700 -15.864 1.00 92.50 95 ILE A N 1
ATOM 729 C CA . ILE A 1 95 ? 8.451 8.404 -15.438 1.00 92.50 95 ILE A CA 1
ATOM 730 C C . ILE A 1 95 ? 8.421 7.185 -14.509 1.00 92.50 95 ILE A C 1
ATOM 732 O O . ILE A 1 95 ? 7.794 7.240 -13.451 1.00 92.50 95 ILE A O 1
ATOM 736 N N . LEU A 1 96 ? 9.123 6.106 -14.868 1.00 90.69 96 LEU A N 1
ATOM 737 C CA . LEU A 1 96 ? 9.200 4.908 -14.029 1.00 90.69 96 LEU A CA 1
ATOM 738 C C . LEU A 1 96 ? 9.886 5.175 -12.691 1.00 90.69 96 LEU A C 1
ATOM 740 O O . LEU A 1 96 ? 9.398 4.724 -11.656 1.00 90.69 96 LEU A O 1
ATOM 744 N N . LEU A 1 97 ? 10.983 5.932 -12.696 1.00 91.19 97 LEU A N 1
ATOM 745 C CA . LEU A 1 97 ? 11.693 6.296 -11.477 1.00 91.19 97 LEU A CA 1
ATOM 746 C C . LEU A 1 97 ? 10.812 7.146 -10.557 1.00 91.19 97 LEU A C 1
ATOM 748 O O . LEU A 1 97 ? 10.718 6.864 -9.365 1.00 91.19 97 LEU A O 1
ATOM 752 N N . THR A 1 98 ? 10.116 8.148 -11.100 1.00 94.25 98 THR A N 1
ATOM 753 C CA . THR A 1 98 ? 9.166 8.959 -10.332 1.00 94.25 98 THR A CA 1
ATOM 754 C C . THR A 1 98 ? 8.029 8.102 -9.779 1.00 94.25 98 THR A C 1
ATOM 756 O O . THR A 1 98 ? 7.700 8.230 -8.602 1.00 94.25 98 THR A O 1
ATOM 759 N N . ALA A 1 99 ? 7.463 7.190 -10.575 1.00 94.12 99 ALA A N 1
ATOM 760 C CA . ALA A 1 99 ? 6.422 6.273 -10.115 1.00 94.12 99 ALA A CA 1
ATOM 761 C C . ALA A 1 99 ? 6.913 5.366 -8.974 1.00 94.12 99 ALA A C 1
ATOM 763 O O . ALA A 1 99 ? 6.203 5.193 -7.983 1.00 94.12 99 ALA A O 1
ATOM 764 N N . LEU A 1 100 ? 8.141 4.845 -9.067 1.00 95.00 100 LEU A N 1
ATOM 765 C CA . LEU A 1 100 ? 8.761 4.049 -8.008 1.00 95.00 100 LEU A CA 1
ATOM 766 C C . LEU A 1 100 ? 8.966 4.871 -6.729 1.00 95.00 100 LEU A C 1
ATOM 768 O O . LEU A 1 100 ? 8.605 4.411 -5.648 1.00 95.00 100 LEU A O 1
ATOM 772 N N . VAL A 1 101 ? 9.500 6.091 -6.839 1.00 96.81 101 VAL A N 1
ATOM 773 C CA . VAL A 1 101 ? 9.687 6.991 -5.688 1.00 96.81 101 VAL A CA 1
ATOM 774 C C . VAL A 1 101 ? 8.349 7.288 -5.015 1.00 96.81 101 VAL A C 1
ATOM 776 O O . VAL A 1 101 ? 8.235 7.155 -3.798 1.00 96.81 101 VAL A O 1
ATOM 779 N N . LEU A 1 102 ? 7.316 7.624 -5.790 1.00 97.81 102 LEU A N 1
ATOM 780 C CA . LEU A 1 102 ? 5.975 7.869 -5.260 1.00 97.81 102 LEU A CA 1
ATOM 781 C C . LEU A 1 102 ? 5.397 6.625 -4.574 1.00 97.81 102 LEU A C 1
ATOM 783 O O . LEU A 1 102 ? 4.834 6.742 -3.487 1.00 97.81 102 LEU A O 1
ATOM 787 N N . ALA A 1 103 ? 5.574 5.437 -5.159 1.00 97.50 103 ALA A N 1
ATOM 788 C CA . ALA A 1 103 ? 5.131 4.183 -4.558 1.00 97.50 103 ALA A CA 1
ATOM 789 C C . ALA A 1 103 ? 5.847 3.896 -3.228 1.00 97.50 103 ALA A C 1
ATOM 791 O O . ALA A 1 103 ? 5.194 3.523 -2.254 1.00 97.50 103 ALA A O 1
ATOM 792 N N . LEU A 1 104 ? 7.164 4.119 -3.153 1.00 98.25 104 LEU A N 1
ATOM 793 C CA . LEU A 1 104 ? 7.950 3.944 -1.928 1.00 98.25 104 LEU A CA 1
ATOM 794 C C . LEU A 1 104 ? 7.545 4.942 -0.838 1.00 98.25 104 LEU A C 1
ATOM 796 O O . LEU A 1 104 ? 7.388 4.551 0.317 1.00 98.25 104 LEU A O 1
ATOM 800 N N . VAL A 1 105 ? 7.322 6.209 -1.196 1.00 98.31 105 VAL A N 1
ATOM 801 C CA . VAL A 1 105 ? 6.838 7.234 -0.259 1.00 98.31 105 VAL A CA 1
ATOM 802 C C . VAL A 1 105 ? 5.445 6.873 0.257 1.00 98.31 105 VAL A C 1
ATOM 804 O O . VAL A 1 105 ? 5.219 6.881 1.467 1.00 98.31 105 VAL A O 1
ATOM 807 N N . ALA A 1 106 ? 4.522 6.495 -0.629 1.00 97.12 106 ALA A N 1
ATOM 808 C CA . ALA A 1 106 ? 3.179 6.070 -0.243 1.00 97.12 106 ALA A CA 1
ATOM 809 C C . ALA A 1 106 ? 3.211 4.832 0.668 1.00 97.12 106 ALA A C 1
ATOM 811 O O . ALA A 1 106 ? 2.506 4.785 1.678 1.00 97.12 106 ALA A O 1
ATOM 812 N N . PHE A 1 107 ? 4.065 3.856 0.355 1.00 97.50 107 PHE A N 1
ATOM 813 C CA . PHE A 1 107 ? 4.281 2.676 1.186 1.00 97.50 107 PHE A CA 1
ATOM 814 C C . PHE A 1 107 ? 4.831 3.045 2.570 1.00 97.50 107 PHE A C 1
ATOM 816 O O . PHE A 1 107 ? 4.289 2.594 3.579 1.00 97.50 107 PHE A O 1
ATOM 823 N N . ALA A 1 108 ? 5.841 3.916 2.642 1.00 97.69 108 ALA A N 1
ATOM 824 C CA . ALA A 1 108 ? 6.417 4.382 3.901 1.00 97.69 108 ALA A CA 1
ATOM 825 C C . ALA A 1 108 ? 5.385 5.122 4.767 1.00 97.69 108 ALA A C 1
ATOM 827 O O . ALA A 1 108 ? 5.254 4.826 5.955 1.00 97.69 108 ALA A O 1
ATOM 828 N N . ILE A 1 109 ? 4.593 6.021 4.173 1.00 96.94 109 ILE A N 1
ATOM 829 C CA . ILE A 1 109 ? 3.488 6.707 4.860 1.00 96.94 109 ILE A CA 1
ATOM 830 C C . ILE A 1 109 ? 2.474 5.683 5.388 1.00 96.94 109 ILE A C 1
ATOM 832 O O . ILE A 1 109 ? 2.070 5.755 6.550 1.00 96.94 109 ILE A O 1
ATOM 836 N N . GLY A 1 110 ? 2.091 4.702 4.567 1.00 94.50 110 GLY A N 1
ATOM 837 C CA . GLY A 1 110 ? 1.178 3.630 4.962 1.00 94.50 110 GLY A CA 1
ATOM 838 C C . GLY A 1 110 ? 1.705 2.795 6.132 1.00 94.50 110 GLY A C 1
ATOM 839 O O . GLY A 1 110 ? 0.952 2.491 7.056 1.00 94.50 110 GLY A O 1
ATOM 840 N N . MET A 1 111 ? 3.000 2.480 6.141 1.00 96.25 111 MET A N 1
ATOM 841 C CA . MET A 1 111 ? 3.653 1.742 7.226 1.00 96.25 111 MET A CA 1
ATOM 842 C C . MET A 1 111 ? 3.722 2.554 8.523 1.00 96.25 111 MET A C 1
ATOM 844 O O . MET A 1 111 ? 3.337 2.062 9.584 1.00 96.25 111 MET A O 1
ATOM 848 N N . ILE A 1 112 ? 4.180 3.805 8.447 1.00 95.25 112 ILE A N 1
ATOM 849 C CA . ILE A 1 112 ? 4.385 4.655 9.625 1.00 95.25 112 ILE A CA 1
ATOM 850 C C . ILE A 1 112 ? 3.042 5.059 10.232 1.00 95.25 112 ILE A C 1
ATOM 852 O O . ILE A 1 112 ? 2.797 4.841 11.418 1.00 95.25 112 ILE A O 1
ATOM 856 N N . PHE A 1 113 ? 2.158 5.639 9.422 1.00 94.75 113 PHE A N 1
ATOM 857 C CA . PHE A 1 113 ? 0.920 6.225 9.917 1.00 94.75 113 PHE A CA 1
ATOM 858 C C . PHE A 1 113 ? -0.225 5.222 9.903 1.00 94.75 113 PHE A C 1
ATOM 860 O O . PHE A 1 113 ? -0.933 5.108 10.899 1.00 94.75 113 PHE A O 1
ATOM 867 N N . GLY A 1 114 ? -0.402 4.464 8.821 1.00 91.94 114 GLY A N 1
ATOM 868 C CA . GLY A 1 114 ? -1.505 3.508 8.697 1.00 91.94 114 GLY A CA 1
ATOM 869 C C . GLY A 1 114 ? -1.354 2.337 9.665 1.00 91.94 114 GLY A C 1
ATOM 870 O O . GLY A 1 114 ? -2.144 2.187 10.598 1.00 91.94 114 GLY A O 1
ATOM 871 N N . ILE A 1 115 ? -0.304 1.535 9.475 1.00 94.19 115 ILE A N 1
ATOM 872 C CA . ILE A 1 115 ? -0.038 0.360 10.312 1.00 94.19 115 ILE A CA 1
ATOM 873 C C . ILE A 1 115 ? 0.320 0.762 11.744 1.00 94.19 115 ILE A C 1
ATOM 875 O O . ILE A 1 115 ? -0.188 0.158 12.689 1.00 94.19 115 ILE A O 1
ATOM 879 N N . GLY A 1 116 ? 1.121 1.817 11.926 1.00 92.94 116 GLY A N 1
ATOM 880 C CA . GLY A 1 116 ? 1.427 2.346 13.256 1.00 92.94 116 GLY A CA 1
ATOM 881 C C . GLY A 1 116 ? 0.172 2.726 14.049 1.00 92.94 116 GLY A C 1
ATOM 882 O O . GLY A 1 116 ? 0.042 2.340 15.211 1.00 92.94 116 GLY A O 1
ATOM 883 N N . SER A 1 117 ? -0.792 3.410 13.424 1.00 92.25 117 SER A N 1
ATOM 884 C CA . SER A 1 117 ? -2.066 3.737 14.081 1.00 92.25 117 SER A CA 1
ATOM 885 C C . SER A 1 117 ? -2.915 2.497 14.336 1.00 92.25 117 SER A C 1
ATOM 887 O O . SER A 1 117 ? -3.477 2.364 15.419 1.00 92.25 117 SER A O 1
ATOM 889 N N . ALA A 1 118 ? -2.981 1.563 13.384 1.00 92.12 118 ALA A N 1
ATOM 890 C CA . ALA A 1 118 ? -3.752 0.332 13.536 1.00 92.12 118 ALA A CA 1
ATOM 891 C C . ALA A 1 118 ? -3.259 -0.513 14.724 1.00 92.12 118 ALA A C 1
ATOM 893 O O . ALA A 1 118 ? -4.067 -0.959 15.537 1.00 92.12 118 ALA A O 1
ATOM 894 N N . ARG A 1 119 ? -1.937 -0.652 14.887 1.00 93.56 119 ARG A N 1
ATOM 895 C CA . ARG A 1 119 ? -1.324 -1.339 16.036 1.00 93.56 119 ARG A CA 1
ATOM 896 C C . ARG A 1 119 ? -1.636 -0.649 17.360 1.00 93.56 119 ARG A C 1
ATOM 898 O O . ARG A 1 119 ? -1.998 -1.322 18.319 1.00 93.56 119 ARG A O 1
ATOM 905 N N . LYS A 1 120 ? -1.542 0.686 17.408 1.00 92.81 120 LYS A N 1
ATOM 906 C CA . LYS A 1 120 ? -1.904 1.472 18.602 1.00 92.81 120 LYS A CA 1
ATOM 907 C C . LYS A 1 120 ? -3.377 1.295 18.969 1.00 92.81 120 LYS A C 1
ATOM 909 O O . LYS A 1 120 ? -3.692 1.093 20.136 1.00 92.81 120 LYS A O 1
ATOM 914 N N . ILE A 1 121 ? -4.268 1.312 17.976 1.00 90.94 121 ILE A N 1
ATOM 915 C CA . ILE A 1 121 ? -5.695 1.044 18.180 1.00 90.94 121 ILE A CA 1
ATOM 916 C C . ILE A 1 121 ? -5.890 -0.369 18.733 1.00 90.94 121 ILE A C 1
ATOM 918 O O . ILE A 1 121 ? -6.596 -0.535 19.719 1.00 90.94 121 ILE A O 1
ATOM 922 N N . LEU A 1 122 ? -5.257 -1.385 18.142 1.00 91.88 122 LEU A N 1
ATOM 923 C CA . LEU A 1 122 ? -5.382 -2.766 18.610 1.00 91.88 122 LEU A CA 1
ATOM 924 C C . LEU A 1 122 ? -4.900 -2.933 20.057 1.00 91.88 122 LEU A C 1
ATOM 926 O O . LEU A 1 122 ? -5.573 -3.606 20.836 1.00 91.88 122 LEU A O 1
ATOM 930 N N . ALA A 1 123 ? -3.779 -2.302 20.416 1.00 90.56 123 ALA A N 1
ATOM 931 C CA . ALA A 1 123 ? -3.280 -2.283 21.787 1.00 90.56 123 ALA A CA 1
ATOM 932 C C . ALA A 1 123 ? -4.330 -1.699 22.743 1.00 90.56 123 ALA A C 1
ATOM 934 O O . ALA A 1 123 ? -4.721 -2.370 23.694 1.00 90.56 123 ALA A O 1
ATOM 935 N N . HIS A 1 124 ? -4.886 -0.529 22.413 1.00 87.94 124 HIS A N 1
ATOM 936 C CA . HIS A 1 124 ? -5.916 0.112 23.229 1.00 87.94 124 HIS A CA 1
ATOM 937 C C . HIS A 1 124 ? -7.207 -0.721 23.342 1.00 87.94 124 HIS A C 1
ATOM 939 O O . HIS A 1 124 ? -7.799 -0.832 24.411 1.00 87.94 124 HIS A O 1
ATOM 945 N N . LEU A 1 125 ? -7.640 -1.387 22.264 1.00 86.75 125 LEU A N 1
ATOM 946 C CA . LEU A 1 125 ? -8.816 -2.269 22.304 1.00 86.75 125 LEU A CA 1
ATOM 947 C C . LEU A 1 125 ? -8.612 -3.497 23.211 1.00 86.75 125 LEU A C 1
ATOM 949 O O . LEU A 1 125 ? -9.597 -4.123 23.623 1.00 86.75 125 LEU A O 1
ATOM 953 N N . ASN A 1 126 ? -7.366 -3.880 23.491 1.00 86.31 126 ASN A N 1
ATOM 954 C CA . ASN A 1 126 ? -7.023 -4.998 24.367 1.00 86.31 126 ASN A CA 1
ATOM 955 C C . ASN A 1 126 ? -6.872 -4.608 25.844 1.00 86.31 126 ASN A C 1
ATOM 957 O O . ASN A 1 126 ? -6.823 -5.507 26.675 1.00 86.31 126 ASN A O 1
ATOM 961 N N . GLU A 1 127 ? -6.866 -3.318 26.181 1.00 85.31 127 GLU A N 1
ATOM 962 C CA . GLU A 1 127 ? -6.819 -2.853 27.571 1.00 85.31 127 GLU A CA 1
ATOM 963 C C . GLU A 1 127 ? -8.123 -3.170 28.328 1.00 85.31 127 GLU A C 1
ATOM 965 O O . GLU A 1 127 ? -9.230 -3.044 27.786 1.00 85.31 127 GLU A O 1
ATOM 970 N N . GLU A 1 128 ? -7.999 -3.535 29.610 1.00 69.25 128 GLU A N 1
ATOM 971 C CA . GLU A 1 128 ? -9.136 -3.845 30.496 1.00 69.25 128 GLU A CA 1
ATOM 972 C C . GLU A 1 128 ? -10.040 -2.627 30.736 1.00 69.25 128 GLU A C 1
ATOM 974 O O . GLU A 1 128 ? -11.261 -2.762 30.784 1.00 69.25 128 GLU A O 1
ATOM 979 N N . ALA A 1 129 ? -9.470 -1.414 30.749 1.00 62.31 129 ALA A N 1
ATOM 980 C CA . ALA A 1 129 ? -10.213 -0.151 30.836 1.00 62.31 129 ALA A CA 1
ATOM 981 C C . ALA A 1 129 ? -11.241 0.022 29.699 1.00 62.31 129 ALA A C 1
ATOM 983 O O . ALA A 1 129 ? -12.244 0.724 29.838 1.00 62.31 129 ALA A O 1
ATOM 984 N N . CYS A 1 130 ? -11.038 -0.668 28.574 1.00 61.09 130 CYS A N 1
ATOM 985 C CA . CYS A 1 130 ? -11.942 -0.657 27.433 1.00 61.09 130 CYS A CA 1
ATOM 986 C C . CYS A 1 130 ? -13.160 -1.599 27.624 1.00 61.09 130 CYS A C 1
ATOM 988 O O . CYS A 1 130 ? -13.916 -1.825 26.672 1.00 61.09 130 CYS A O 1
ATOM 990 N N . ALA A 1 131 ? -13.358 -2.192 28.810 1.00 62.91 131 ALA A N 1
ATOM 991 C CA . ALA A 1 131 ? -14.549 -2.972 29.169 1.00 62.91 131 ALA A CA 1
ATOM 992 C C . ALA A 1 131 ? -15.794 -2.092 29.406 1.00 62.91 131 ALA A C 1
ATOM 994 O O . ALA A 1 131 ? -16.901 -2.515 29.084 1.00 62.91 131 ALA A O 1
ATOM 995 N N . HIS A 1 132 ? -15.613 -0.840 29.845 1.00 66.25 132 HIS A N 1
ATOM 996 C CA . HIS A 1 132 ? -16.700 0.120 30.114 1.00 66.25 132 HIS A CA 1
ATOM 997 C C . HIS A 1 132 ? -17.225 0.850 28.864 1.00 66.25 132 HIS A C 1
ATOM 999 O O . HIS A 1 132 ? -18.115 1.694 28.951 1.00 66.25 132 HIS A O 1
ATOM 1005 N N . GLY A 1 133 ? -16.706 0.542 27.671 1.00 67.94 133 GLY A N 1
ATOM 1006 C CA . GLY A 1 133 ? -17.135 1.161 26.409 1.00 67.94 133 GLY A CA 1
ATOM 1007 C C . GLY A 1 133 ? -18.657 1.154 26.151 1.00 67.94 133 GLY A C 1
ATOM 1008 O O . GLY A 1 133 ? -19.174 2.165 25.669 1.00 67.94 133 GLY A O 1
ATOM 1009 N N . PRO A 1 134 ? -19.405 0.081 26.485 1.00 69.25 134 PRO A N 1
ATOM 1010 C CA . PRO A 1 134 ? -20.866 0.070 26.380 1.00 69.25 134 PRO A CA 1
ATOM 1011 C C . PRO A 1 134 ? -21.540 1.081 27.318 1.00 69.25 134 PRO A C 1
ATOM 1013 O O . PRO A 1 134 ? -22.486 1.756 26.912 1.00 69.25 134 PRO A O 1
ATOM 1016 N N . GLU A 1 135 ? -21.031 1.222 28.543 1.00 70.81 135 GLU A N 1
ATOM 1017 C CA . GLU A 1 135 ? -21.547 2.148 29.557 1.00 70.81 135 GLU A CA 1
ATOM 1018 C C . GLU A 1 135 ? -21.272 3.599 29.153 1.00 70.81 135 GLU A C 1
ATOM 1020 O O . GLU A 1 135 ? -22.182 4.426 29.154 1.00 70.81 135 GLU A O 1
ATOM 1025 N N . VAL A 1 136 ? -20.052 3.897 28.694 1.00 73.75 136 VAL A N 1
ATOM 1026 C CA . VAL A 1 136 ? -19.689 5.226 28.174 1.00 73.75 136 VAL A CA 1
ATOM 1027 C C . VAL A 1 136 ? -20.507 5.569 26.928 1.00 73.75 136 VAL A C 1
ATOM 1029 O O . VAL A 1 136 ? -21.005 6.684 26.814 1.00 73.75 136 VAL A O 1
ATOM 1032 N N . GLY A 1 137 ? -20.728 4.615 26.019 1.00 72.69 137 GLY A N 1
ATOM 1033 C CA . GLY A 1 137 ? -21.581 4.821 24.845 1.00 72.69 137 GLY A CA 1
ATOM 1034 C C . GLY A 1 137 ? -23.048 5.091 25.202 1.00 72.69 137 GLY A C 1
ATOM 1035 O O . GLY A 1 137 ? -23.701 5.919 24.560 1.00 72.69 137 GLY A O 1
ATOM 1036 N N . ALA A 1 138 ? -23.568 4.434 26.243 1.00 73.75 138 ALA A N 1
ATOM 1037 C CA . ALA A 1 138 ? -24.903 4.700 26.773 1.00 73.75 138 ALA A CA 1
ATOM 1038 C C . ALA A 1 138 ? -24.993 6.091 27.423 1.00 73.75 138 ALA A C 1
ATOM 1040 O O . ALA A 1 138 ? -25.959 6.818 27.179 1.00 73.75 138 ALA A O 1
ATOM 1041 N N . LEU A 1 139 ? -23.974 6.492 28.189 1.00 75.88 139 LEU A N 1
ATOM 1042 C CA . LEU A 1 139 ? -23.876 7.826 28.783 1.00 75.88 139 LEU A CA 1
ATOM 1043 C C . LEU A 1 139 ? -23.770 8.912 27.709 1.00 75.88 139 LEU A C 1
ATOM 1045 O O . LEU A 1 139 ? -24.517 9.883 27.753 1.00 75.88 139 LEU A O 1
ATOM 1049 N N . GLN A 1 140 ? -22.925 8.728 26.695 1.00 76.44 140 GLN A N 1
ATOM 1050 C CA . GLN A 1 140 ? -22.746 9.695 25.614 1.00 76.44 140 GLN A CA 1
ATOM 1051 C C . GLN A 1 140 ? -24.036 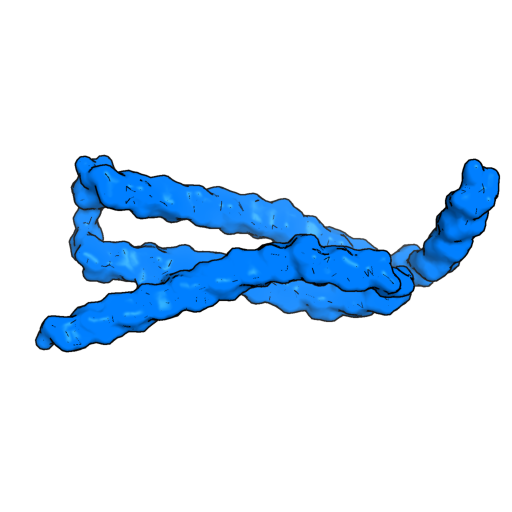9.897 24.809 1.00 76.44 140 GLN A C 1
ATOM 1053 O O . GLN A 1 140 ? -24.370 11.029 24.475 1.00 76.44 140 GLN A O 1
ATOM 1058 N N . LYS A 1 141 ? -24.815 8.831 24.560 1.00 73.38 141 LYS A N 1
ATOM 1059 C CA . LYS A 1 141 ? -26.160 8.956 23.970 1.00 73.38 141 LYS A CA 1
ATOM 1060 C C . LYS A 1 141 ? -27.119 9.730 24.870 1.00 73.38 141 LYS A C 1
ATOM 1062 O O . LYS A 1 141 ? -27.882 10.532 24.351 1.00 73.38 141 LYS A O 1
ATOM 1067 N N . ARG A 1 142 ? -27.092 9.510 26.189 1.00 74.69 142 ARG A N 1
ATOM 1068 C CA . ARG A 1 142 ? -27.929 10.272 27.131 1.00 74.69 142 ARG A CA 1
ATOM 1069 C C . ARG A 1 142 ? -27.562 11.756 27.134 1.00 74.69 142 ARG A C 1
ATOM 1071 O O . ARG A 1 142 ? -28.459 12.580 27.027 1.00 74.69 142 ARG A O 1
ATOM 1078 N N . PHE A 1 143 ? -26.272 12.086 27.178 1.00 75.25 143 PHE A N 1
ATOM 1079 C CA . PHE A 1 143 ? -25.805 13.475 27.186 1.00 75.25 143 PHE A CA 1
ATOM 1080 C C . PHE A 1 143 ? -26.044 14.208 25.856 1.00 75.25 143 PHE A C 1
ATOM 1082 O O . PHE A 1 143 ? -26.427 15.374 25.879 1.00 75.25 143 PHE A O 1
ATOM 1089 N N . ASN A 1 144 ? -25.910 13.530 24.708 1.00 68.50 144 ASN A N 1
ATOM 1090 C CA . ASN A 1 144 ? -26.218 14.115 23.393 1.00 68.50 144 ASN A CA 1
ATOM 1091 C C . ASN A 1 144 ? -27.720 14.323 23.126 1.00 68.50 144 ASN A C 1
ATOM 1093 O O . ASN A 1 144 ? -28.056 14.968 22.143 1.00 68.50 144 ASN A O 1
ATOM 1097 N N . VAL A 1 145 ? -28.615 13.737 23.926 1.00 59.12 145 VAL A N 1
ATOM 1098 C CA . VAL A 1 145 ? -30.075 13.933 23.805 1.00 59.12 145 VAL A CA 1
ATOM 1099 C C . VAL A 1 145 ? -30.556 15.097 24.686 1.00 59.12 145 VAL A C 1
ATOM 1101 O O . VAL A 1 145 ? -31.654 15.605 24.491 1.00 59.12 145 VAL A O 1
ATOM 1104 N N . THR A 1 146 ? -29.738 15.531 25.650 1.00 53.75 146 THR A N 1
ATOM 1105 C CA . THR A 1 146 ? -30.017 16.666 26.550 1.00 53.75 146 THR A CA 1
ATOM 1106 C C . THR A 1 146 ? -29.464 18.016 26.073 1.00 53.75 146 THR A C 1
ATOM 1108 O O . THR A 1 146 ? -29.665 19.011 26.767 1.00 53.75 146 THR A O 1
ATOM 1111 N N . GLN A 1 147 ? -28.780 18.063 24.925 1.00 48.94 147 GLN A N 1
ATOM 1112 C CA . GLN A 1 147 ? -28.417 19.293 24.201 1.00 48.94 147 GLN A CA 1
ATOM 1113 C C . GLN A 1 147 ? -29.255 19.415 22.932 1.00 48.94 147 GLN A C 1
ATOM 1115 O O . GLN A 1 147 ? -29.560 20.568 22.562 1.00 48.94 147 GLN A O 1
#

Foldseek 3Di:
DVVVLVVLLVVLVVQLVVLVCQQVVVVCCVVPPVVVVLVPDDPVVSLVVLLVVLVVCLCRNLVSLVSNLVSLVVSCCSVPVPDVCCLPVDPVNVVSVVVSVVSVVVSVCCVCPVNVVSVVSSVVSPDPVVPCVNVVVVVVVVVVVVD

pLDDT: mean 88.07, std 11.17, range [48.94, 98.56]

Radius of gyration: 21.95 Å; chains: 1; bounding box: 52×37×58 Å

Secondary structure (DSSP, 8-state):
-HHHHHHHHHHHHHHHHHHHHHHHHHHHHIIIIIHHHHHTS-HHHHHHHHHHHHHHHHHHHHHHHHHHHHHHHHHHHHHHTT-HHHHHHSHHHHHHHHHHHHHHHHHHHIIIIIIHHHHHHHHHHHSGGGGSHHHHHHHHHHHHH--

Sequence (147 aa):
MVEASLIITLVLRFFHIVFGIAWIGAVMYGVGVMRRALGKMDAATRKETMKRLIPVVERYLPGSAAMTIIFGVALYLYLGSFDPVNLVGTAWGKILLTALVLALVAFAIGMIFGIGSARKILAHLNEEACAHGPEVGALQKRFNVTQ